Protein AF-A0A925MBH0-F1 (afdb_monomer)

Nearest PDB structures (foldseek):
  3f6h-assembly1_B  TM=3.895E-01  e=6.293E+00  Leptospira interrogans

Structure (mmCIF, N/CA/C/O backbone):
data_AF-A0A925MBH0-F1
#
_entry.id   AF-A0A925MBH0-F1
#
loop_
_atom_site.group_PDB
_atom_site.id
_atom_site.type_symbol
_atom_site.label_atom_id
_atom_site.label_alt_id
_atom_site.label_comp_id
_atom_site.label_asym_id
_atom_site.label_entity_id
_atom_site.label_seq_id
_atom_site.pdbx_PDB_ins_code
_atom_site.Cartn_x
_atom_site.Cartn_y
_atom_site.Cartn_z
_atom_site.occupancy
_atom_site.B_iso_or_equiv
_atom_site.auth_seq_id
_atom_site.auth_comp_id
_atom_site.auth_asym_id
_atom_site.auth_atom_id
_atom_site.pdbx_PDB_model_num
ATOM 1 N N . MET A 1 1 ? -29.057 -2.400 42.675 1.00 45.69 1 MET A N 1
ATOM 2 C CA . MET A 1 1 ? -27.794 -2.973 42.161 1.00 45.69 1 MET A CA 1
ATOM 3 C C . MET A 1 1 ? -27.604 -2.526 40.717 1.00 45.69 1 MET A C 1
ATOM 5 O O . MET A 1 1 ? -28.151 -3.139 39.815 1.00 45.69 1 MET A O 1
ATOM 9 N N . VAL A 1 2 ? -26.906 -1.406 40.511 1.00 50.25 2 VAL A N 1
ATOM 10 C CA . VAL A 1 2 ? -26.667 -0.768 39.202 1.00 50.25 2 VAL A CA 1
ATOM 11 C C . VAL A 1 2 ? -25.165 -0.510 39.110 1.00 50.25 2 VAL A C 1
ATOM 13 O O . VAL A 1 2 ? -24.696 0.578 39.407 1.00 50.25 2 VAL A O 1
ATOM 16 N N . VAL A 1 3 ? -24.388 -1.561 38.841 1.00 54.22 3 VAL A N 1
ATOM 17 C CA . VAL A 1 3 ? -22.916 -1.462 38.719 1.00 54.22 3 VAL A CA 1
ATOM 18 C C . VAL A 1 3 ? -22.390 -2.244 37.503 1.00 54.22 3 VAL A C 1
ATOM 20 O O . VAL A 1 3 ? -21.334 -1.924 36.973 1.00 54.22 3 VAL A O 1
ATOM 23 N N . ILE A 1 4 ? -23.159 -3.195 36.957 1.00 53.06 4 ILE A N 1
ATOM 24 C CA . ILE A 1 4 ? -22.723 -4.043 35.828 1.00 53.06 4 ILE A CA 1
ATOM 25 C C . ILE A 1 4 ? -22.929 -3.360 34.457 1.00 53.06 4 ILE A C 1
ATOM 27 O O . ILE A 1 4 ? -22.273 -3.711 33.482 1.00 53.06 4 ILE A O 1
ATOM 31 N N . GLY A 1 5 ? -23.773 -2.325 34.368 1.00 52.41 5 GLY A N 1
ATOM 32 C CA . GLY A 1 5 ? -24.045 -1.626 33.101 1.00 52.41 5 GLY A CA 1
ATOM 33 C C . GLY A 1 5 ? -22.938 -0.675 32.627 1.00 52.41 5 GLY A C 1
ATOM 34 O O . GLY A 1 5 ? -22.876 -0.359 31.444 1.00 52.41 5 GLY A O 1
ATOM 35 N N . ILE A 1 6 ? -22.050 -0.225 33.521 1.00 55.78 6 ILE A N 1
ATOM 36 C CA . ILE A 1 6 ? -21.101 0.864 33.219 1.00 55.78 6 ILE A CA 1
ATOM 37 C C . ILE A 1 6 ? -19.789 0.331 32.610 1.00 55.78 6 ILE A C 1
ATOM 39 O O . ILE A 1 6 ? -19.174 1.003 31.786 1.00 55.78 6 ILE A O 1
ATOM 43 N N . LEU A 1 7 ? -19.387 -0.907 32.921 1.00 52.12 7 LEU A N 1
ATOM 44 C CA . LEU A 1 7 ? -18.151 -1.501 32.382 1.00 52.12 7 LEU A CA 1
ATOM 45 C C . LEU A 1 7 ? -18.298 -2.025 30.943 1.00 52.12 7 LEU A C 1
ATOM 47 O O . LEU A 1 7 ? -17.333 -1.990 30.178 1.00 52.12 7 LEU A O 1
ATOM 51 N N . ALA A 1 8 ? -19.498 -2.452 30.534 1.00 50.38 8 ALA A N 1
ATOM 52 C CA . ALA A 1 8 ? -19.736 -2.931 29.169 1.00 50.38 8 ALA A CA 1
ATOM 53 C C . ALA A 1 8 ? -19.668 -1.804 28.117 1.00 50.38 8 ALA A C 1
ATOM 55 O O . ALA A 1 8 ? -19.357 -2.062 26.956 1.00 50.38 8 ALA A O 1
ATOM 56 N N . ALA A 1 9 ? -19.905 -0.550 28.517 1.00 55.41 9 ALA A N 1
ATOM 57 C CA . ALA A 1 9 ? -19.943 0.588 27.600 1.00 55.41 9 ALA A CA 1
ATOM 58 C C . ALA A 1 9 ? -18.550 1.045 27.117 1.00 55.41 9 ALA A C 1
ATOM 60 O O . ALA A 1 9 ? -18.439 1.646 26.052 1.00 55.41 9 ALA A O 1
ATOM 61 N N . ILE A 1 10 ? -17.479 0.742 27.86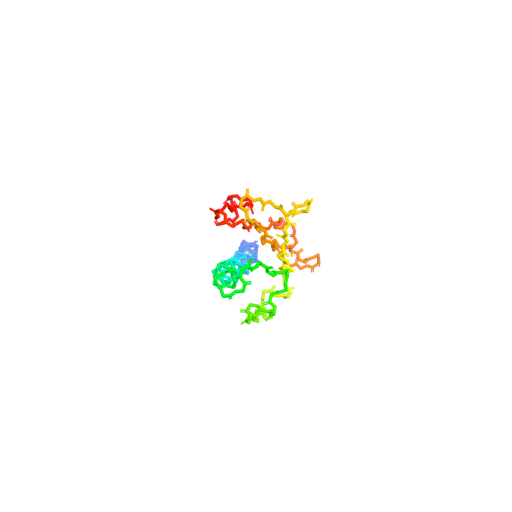3 1.00 56.66 10 ILE A N 1
ATOM 62 C CA . ILE A 1 10 ? -16.117 1.228 27.566 1.00 56.66 10 ILE A CA 1
ATOM 63 C C . ILE A 1 10 ? -15.292 0.180 26.792 1.00 56.66 10 ILE A C 1
ATOM 65 O O . ILE A 1 10 ? -14.428 0.530 25.988 1.00 56.66 10 ILE A O 1
ATOM 69 N N . ALA A 1 11 ? -15.576 -1.113 26.976 1.00 55.97 11 ALA A N 1
ATOM 70 C CA . ALA A 1 11 ? -14.783 -2.189 26.376 1.00 55.97 11 ALA A CA 1
ATOM 71 C C . ALA A 1 11 ? -15.045 -2.396 24.868 1.00 55.97 11 ALA A C 1
ATOM 73 O O . ALA A 1 11 ? -14.121 -2.703 24.112 1.00 55.97 11 ALA A O 1
ATOM 74 N N . ILE A 1 12 ? -16.285 -2.197 24.407 1.00 60.09 12 ILE A N 1
ATOM 75 C CA . ILE A 1 12 ? -16.703 -2.489 23.023 1.00 60.09 12 ILE A CA 1
ATOM 76 C C . ILE A 1 12 ? -16.004 -1.607 21.964 1.00 60.09 12 ILE A C 1
ATOM 78 O O . ILE A 1 12 ? -15.473 -2.169 20.999 1.00 60.09 12 ILE A O 1
ATOM 82 N N . PRO A 1 13 ? -15.930 -0.263 22.093 1.00 65.19 13 PRO A N 1
ATOM 83 C CA . PRO A 1 13 ? -15.267 0.562 21.077 1.00 65.19 13 PRO A CA 1
ATOM 84 C C . PRO A 1 13 ? -13.752 0.304 20.994 1.00 65.19 13 PRO A C 1
ATOM 86 O O . PRO A 1 13 ? -13.161 0.416 19.919 1.00 65.19 13 PRO A O 1
ATOM 89 N N . SER A 1 14 ? -13.117 -0.091 22.103 1.00 70.31 14 SER A N 1
ATOM 90 C CA . SER A 1 14 ? -11.681 -0.401 22.138 1.00 70.31 14 SER A CA 1
ATOM 91 C C . SER A 1 14 ? -11.330 -1.624 21.279 1.00 70.31 14 SER A C 1
ATOM 93 O O . SER A 1 14 ? -10.381 -1.586 20.490 1.00 70.31 14 SER A O 1
ATOM 95 N N . TYR A 1 15 ? -12.147 -2.680 21.346 1.00 74.50 15 TYR A N 1
ATOM 96 C CA . TYR A 1 15 ? -11.918 -3.921 20.602 1.00 74.50 15 TYR A CA 1
ATOM 97 C C . TYR A 1 15 ? -12.012 -3.727 19.080 1.00 74.50 15 TYR A C 1
ATOM 99 O O . TYR A 1 15 ? -11.160 -4.199 18.325 1.00 74.50 15 TYR A O 1
ATOM 107 N N . GLN A 1 16 ? -12.999 -2.956 18.611 1.00 77.50 16 GLN A N 1
ATOM 108 C CA . GLN A 1 16 ? -13.132 -2.652 17.182 1.00 77.50 16 GLN A CA 1
ATOM 109 C C . GLN A 1 16 ? -11.928 -1.867 16.644 1.00 77.50 16 GLN A C 1
ATOM 111 O O . GLN A 1 16 ? -11.454 -2.141 15.541 1.00 77.50 16 GLN A O 1
ATOM 116 N N . ASN A 1 17 ? -11.397 -0.926 17.429 1.00 80.38 17 ASN A N 1
ATOM 117 C CA . ASN A 1 17 ? -10.210 -0.161 17.050 1.00 80.38 17 ASN A CA 1
ATOM 118 C C . ASN A 1 17 ? -8.947 -1.036 16.989 1.00 80.38 17 ASN A C 1
ATOM 120 O O . ASN A 1 17 ? -8.129 -0.856 16.087 1.00 80.38 17 ASN A O 1
ATOM 124 N N . GLN A 1 18 ? -8.788 -2.000 17.902 1.00 82.75 18 GLN A N 1
ATOM 125 C CA . GLN A 1 18 ? -7.677 -2.960 17.858 1.00 82.75 18 GLN A CA 1
ATOM 126 C C . GLN A 1 18 ? -7.740 -3.836 16.611 1.00 82.75 18 GLN A C 1
ATOM 128 O O . GLN A 1 18 ? -6.737 -3.977 15.914 1.00 82.75 18 GLN A O 1
ATOM 133 N N . LEU A 1 19 ? -8.926 -4.347 16.276 1.00 85.31 19 LEU A N 1
ATOM 134 C CA . LEU A 1 19 ? -9.118 -5.121 15.057 1.00 85.31 19 LEU A CA 1
ATOM 135 C C . LEU A 1 19 ? -8.735 -4.305 13.815 1.00 85.31 19 LEU A C 1
ATOM 137 O O . LEU A 1 19 ? -8.030 -4.828 12.950 1.00 85.31 19 LEU A O 1
ATOM 141 N N . ARG A 1 20 ? -9.167 -3.037 13.710 1.00 86.75 20 ARG A N 1
ATOM 142 C CA . ARG A 1 20 ? -8.804 -2.149 12.585 1.00 86.75 20 ARG A CA 1
ATOM 143 C C . ARG A 1 20 ? -7.299 -1.931 12.466 1.00 86.75 20 ARG A C 1
ATOM 145 O O . ARG A 1 20 ? -6.754 -1.982 11.366 1.00 86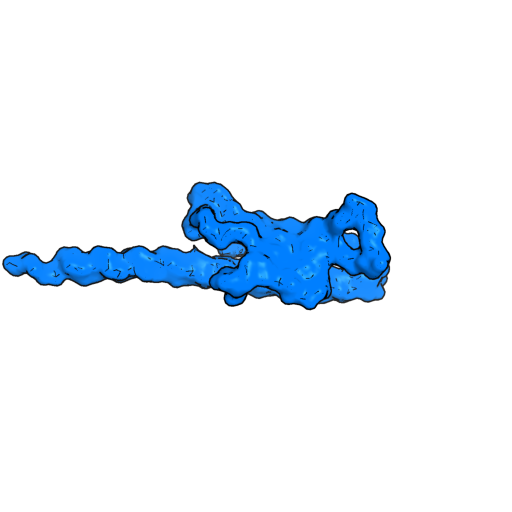.75 20 ARG A O 1
ATOM 152 N N . LYS A 1 21 ? -6.617 -1.701 13.590 1.00 86.81 21 LYS A N 1
ATOM 153 C CA . LYS A 1 21 ? -5.153 -1.569 13.616 1.00 86.81 21 LYS A CA 1
ATOM 154 C C . LYS A 1 21 ? -4.472 -2.868 13.183 1.00 86.81 21 LYS A C 1
ATOM 156 O O . LYS A 1 21 ? -3.543 -2.816 12.388 1.00 86.81 21 LYS A O 1
ATOM 161 N N . GLY A 1 22 ? -4.978 -4.019 13.629 1.00 88.00 22 GLY A N 1
ATOM 162 C CA . GLY A 1 22 ? -4.467 -5.333 13.233 1.00 88.00 22 GLY A CA 1
ATOM 163 C C . GLY A 1 22 ? -4.581 -5.593 11.728 1.00 88.00 22 GLY A C 1
ATOM 164 O O . GLY A 1 22 ? -3.604 -5.981 11.097 1.00 88.00 22 GLY A O 1
ATOM 165 N N . THR A 1 23 ? -5.739 -5.307 11.121 1.00 89.25 23 THR A N 1
ATOM 166 C CA . THR A 1 23 ? -5.906 -5.438 9.659 1.00 89.25 23 THR A CA 1
ATOM 167 C C . THR A 1 23 ? -5.057 -4.452 8.881 1.00 89.25 23 THR A C 1
ATOM 169 O O . THR A 1 23 ? -4.575 -4.788 7.804 1.00 89.25 23 THR A O 1
ATOM 172 N N . ARG A 1 24 ? -4.841 -3.251 9.425 1.00 90.50 24 ARG A N 1
ATOM 173 C CA . ARG A 1 24 ? -3.943 -2.275 8.813 1.00 90.50 24 ARG A CA 1
ATOM 174 C C . ARG A 1 24 ? -2.500 -2.770 8.806 1.00 90.50 24 ARG A C 1
ATOM 176 O O . ARG A 1 24 ? -1.866 -2.744 7.760 1.00 90.50 24 ARG A O 1
ATOM 183 N N . ALA A 1 25 ? -2.014 -3.267 9.942 1.00 89.81 25 ALA A N 1
ATOM 184 C CA . ALA A 1 25 ? -0.670 -3.825 10.053 1.00 89.81 25 ALA A CA 1
ATOM 185 C C . ALA A 1 25 ? -0.468 -5.011 9.094 1.00 89.81 25 ALA A C 1
ATOM 187 O O . ALA A 1 25 ? 0.567 -5.110 8.438 1.00 89.81 25 ALA A O 1
ATOM 188 N N . ALA A 1 26 ? -1.482 -5.871 8.945 1.00 90.38 26 ALA A N 1
ATOM 189 C CA . ALA A 1 26 ? -1.453 -6.958 7.969 1.00 90.38 26 ALA A CA 1
ATOM 190 C C . ALA A 1 26 ? -1.382 -6.438 6.520 1.00 90.38 26 ALA A C 1
ATOM 192 O O . ALA A 1 26 ? -0.569 -6.923 5.738 1.00 90.38 26 ALA A O 1
ATOM 193 N N . ALA A 1 27 ? -2.175 -5.418 6.169 1.00 90.94 27 ALA A N 1
ATOM 194 C CA . ALA A 1 27 ? -2.117 -4.793 4.847 1.00 90.94 27 ALA A CA 1
ATOM 195 C C . ALA A 1 27 ? -0.747 -4.153 4.571 1.00 90.94 27 ALA A C 1
ATOM 197 O O . ALA A 1 27 ? -0.177 -4.363 3.506 1.00 90.94 27 ALA A O 1
ATOM 198 N N . GLN A 1 28 ? -0.179 -3.439 5.544 1.00 91.12 28 GLN A N 1
ATOM 199 C CA . GLN A 1 28 ? 1.153 -2.835 5.440 1.00 91.12 28 GLN A CA 1
ATOM 200 C C . GLN A 1 28 ? 2.246 -3.883 5.230 1.00 91.12 28 GLN A C 1
ATOM 202 O O . GLN A 1 28 ? 3.137 -3.672 4.412 1.00 91.12 28 GLN A O 1
ATOM 207 N N . ALA A 1 29 ? 2.170 -5.025 5.920 1.00 91.31 29 ALA A N 1
ATOM 208 C CA . ALA A 1 29 ? 3.105 -6.128 5.712 1.00 91.31 29 ALA A CA 1
ATOM 209 C C . ALA A 1 29 ? 3.042 -6.660 4.270 1.00 91.31 29 ALA A C 1
ATOM 211 O O . ALA A 1 29 ? 4.083 -6.849 3.644 1.00 91.31 29 ALA A O 1
ATOM 212 N N . VAL A 1 30 ? 1.834 -6.821 3.716 1.00 91.56 30 VAL A N 1
ATOM 213 C CA . VAL A 1 30 ? 1.645 -7.218 2.311 1.00 91.56 30 VAL A CA 1
ATOM 214 C C . VAL A 1 30 ? 2.185 -6.152 1.355 1.00 91.56 30 VAL A C 1
ATOM 216 O O . VAL A 1 30 ? 2.874 -6.492 0.401 1.00 91.56 30 VAL A O 1
ATOM 219 N N . MET A 1 31 ? 1.944 -4.863 1.616 1.00 91.94 31 MET A N 1
ATOM 220 C CA . MET A 1 31 ? 2.491 -3.773 0.794 1.00 91.94 31 MET A CA 1
ATOM 221 C C . MET A 1 31 ? 4.025 -3.769 0.782 1.00 91.94 31 MET A C 1
ATOM 223 O O . MET A 1 31 ? 4.625 -3.541 -0.263 1.00 91.94 31 MET A O 1
ATOM 227 N N . MET A 1 32 ? 4.670 -4.047 1.919 1.00 91.12 32 MET A N 1
ATOM 228 C CA . MET A 1 32 ? 6.131 -4.165 1.986 1.00 91.12 32 MET A CA 1
ATOM 229 C C . MET A 1 32 ? 6.647 -5.383 1.206 1.00 91.12 32 MET A C 1
ATOM 231 O O . MET A 1 32 ? 7.691 -5.288 0.563 1.00 91.12 32 MET A O 1
ATOM 235 N N . ASP A 1 33 ? 5.928 -6.511 1.230 1.00 91.38 33 ASP A N 1
ATOM 236 C CA . ASP A 1 33 ? 6.277 -7.690 0.422 1.00 91.38 33 ASP A CA 1
ATOM 237 C C . ASP A 1 33 ? 6.160 -7.397 -1.083 1.00 91.38 33 ASP A C 1
ATOM 239 O O . ASP A 1 33 ? 7.075 -7.708 -1.847 1.00 91.38 33 ASP A O 1
ATOM 243 N N . ILE A 1 34 ? 5.091 -6.701 -1.496 1.00 90.81 34 ILE A N 1
ATOM 244 C CA . ILE A 1 34 ? 4.911 -6.206 -2.871 1.00 90.81 34 ILE A CA 1
ATOM 245 C C . ILE A 1 34 ? 6.079 -5.306 -3.271 1.00 90.81 34 ILE A C 1
ATOM 247 O O . ILE A 1 34 ? 6.711 -5.560 -4.291 1.00 90.81 34 ILE A O 1
ATOM 251 N N . ALA A 1 35 ? 6.432 -4.314 -2.450 1.00 90.94 35 ALA A N 1
ATOM 252 C CA . ALA A 1 35 ? 7.536 -3.403 -2.751 1.00 90.94 35 ALA A CA 1
ATOM 253 C C . ALA A 1 35 ? 8.876 -4.138 -2.939 1.00 90.94 35 ALA A C 1
ATOM 255 O O . ALA A 1 35 ? 9.623 -3.846 -3.872 1.00 90.94 35 ALA A O 1
ATOM 256 N N . ASN A 1 36 ? 9.175 -5.121 -2.086 1.00 90.81 36 ASN A N 1
ATOM 257 C CA . ASN A 1 36 ? 10.399 -5.916 -2.202 1.00 90.81 36 ASN A CA 1
ATOM 258 C C . ASN A 1 36 ? 10.416 -6.756 -3.483 1.00 90.81 36 ASN A C 1
ATOM 260 O O . ASN A 1 36 ? 11.449 -6.862 -4.151 1.00 90.81 36 ASN A O 1
ATOM 264 N N . LYS A 1 37 ? 9.277 -7.351 -3.841 1.00 90.12 37 LYS A N 1
ATOM 265 C CA . LYS A 1 37 ? 9.172 -8.166 -5.049 1.00 90.12 37 LYS A CA 1
ATOM 266 C C . LYS A 1 37 ? 9.164 -7.337 -6.323 1.00 90.12 37 LYS A C 1
ATOM 268 O O . LYS A 1 37 ? 9.732 -7.806 -7.300 1.00 90.12 37 LYS A O 1
ATOM 273 N N . GLU A 1 38 ? 8.636 -6.116 -6.315 1.00 89.00 38 GLU A N 1
ATOM 274 C CA . GLU A 1 38 ? 8.772 -5.183 -7.444 1.00 89.00 38 GLU A CA 1
ATOM 275 C C . GLU A 1 38 ? 10.248 -4.882 -7.728 1.00 89.00 38 GLU A C 1
ATOM 277 O O . GLU A 1 38 ? 10.684 -4.917 -8.876 1.00 89.00 38 GLU A O 1
ATOM 282 N N . ILE A 1 39 ? 11.061 -4.665 -6.687 1.00 87.62 39 ILE A N 1
ATOM 283 C CA . ILE A 1 39 ? 12.510 -4.456 -6.848 1.00 87.62 39 ILE A CA 1
ATOM 284 C C . ILE A 1 39 ? 13.179 -5.703 -7.442 1.00 87.62 39 ILE A C 1
ATOM 286 O O . ILE A 1 39 ? 14.012 -5.591 -8.343 1.00 87.62 39 ILE A O 1
ATOM 290 N N . PHE A 1 40 ? 12.816 -6.895 -6.967 1.00 87.69 40 PHE A N 1
ATOM 291 C CA . PHE A 1 40 ? 13.334 -8.146 -7.523 1.00 87.69 40 PHE A CA 1
ATOM 292 C C . PHE A 1 40 ? 12.892 -8.357 -8.981 1.00 87.69 40 PHE A C 1
ATOM 294 O O . PHE A 1 40 ? 13.697 -8.733 -9.833 1.00 87.69 40 PHE A O 1
ATOM 301 N N . HIS A 1 41 ? 11.629 -8.068 -9.290 1.00 87.44 41 HIS A N 1
ATOM 302 C CA . HIS A 1 41 ? 11.061 -8.173 -10.629 1.00 87.44 41 HIS A CA 1
ATOM 303 C C . HIS A 1 41 ? 11.734 -7.192 -11.597 1.00 87.44 41 HIS A C 1
ATOM 305 O O . HIS A 1 41 ? 12.119 -7.591 -12.695 1.00 87.44 41 HIS A O 1
ATOM 311 N N . LEU A 1 42 ? 12.024 -5.965 -11.156 1.00 86.50 42 LEU A N 1
ATOM 312 C CA . LEU A 1 42 ? 12.826 -5.004 -11.911 1.00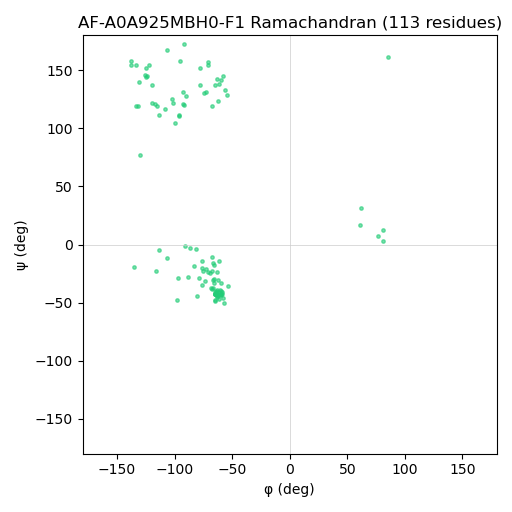 86.50 42 LEU A CA 1
ATOM 313 C C . LEU A 1 42 ? 14.230 -5.548 -12.216 1.00 86.50 42 LEU A C 1
ATOM 315 O O . LEU A 1 42 ? 14.732 -5.372 -13.323 1.00 86.50 42 LEU A O 1
ATOM 319 N N . GLN A 1 43 ? 14.876 -6.234 -11.273 1.00 85.94 43 GLN A N 1
ATOM 320 C CA . GLN A 1 43 ? 16.194 -6.834 -11.518 1.00 85.94 43 GLN A CA 1
ATOM 321 C C . GLN A 1 43 ? 16.126 -8.000 -12.515 1.00 85.94 43 GLN A C 1
ATOM 323 O O . GLN A 1 43 ? 17.023 -8.147 -13.346 1.00 85.94 43 GLN A O 1
ATOM 328 N N . ALA A 1 44 ? 15.063 -8.806 -12.455 1.00 87.81 44 ALA A N 1
ATOM 329 C CA . ALA A 1 44 ? 14.893 -9.990 -13.294 1.00 87.81 44 ALA A CA 1
ATOM 330 C C . ALA A 1 44 ? 14.392 -9.667 -14.715 1.00 87.81 44 ALA A C 1
ATOM 332 O O . ALA A 1 44 ? 14.908 -10.213 -15.689 1.00 87.81 44 ALA A O 1
ATOM 333 N N . GLN A 1 45 ? 13.393 -8.791 -14.842 1.00 83.06 45 GLN A N 1
ATOM 334 C CA . GLN A 1 45 ? 12.680 -8.499 -16.092 1.00 83.06 45 GLN A CA 1
ATOM 335 C C . GLN A 1 45 ? 12.901 -7.073 -16.619 1.00 83.06 45 GLN A C 1
ATOM 337 O O . GLN A 1 45 ? 12.479 -6.766 -17.732 1.00 83.06 45 GLN A O 1
ATOM 342 N N . ARG A 1 46 ? 13.610 -6.211 -15.871 1.00 82.38 46 ARG A N 1
ATOM 343 C CA . ARG A 1 46 ? 13.885 -4.796 -16.213 1.00 82.38 46 ARG A CA 1
ATOM 344 C C . ARG A 1 46 ? 12.641 -3.916 -16.358 1.00 82.38 46 ARG A C 1
ATOM 346 O O . ARG A 1 46 ? 12.734 -2.821 -16.906 1.00 82.38 46 ARG A O 1
ATOM 353 N N . VAL A 1 47 ? 11.504 -4.374 -15.846 1.00 79.81 47 VAL A N 1
ATOM 354 C CA . VAL A 1 47 ? 10.222 -3.663 -15.835 1.00 79.81 47 VAL A CA 1
ATOM 355 C C . VAL A 1 47 ? 9.556 -3.843 -14.472 1.00 79.81 47 VAL A C 1
ATOM 357 O O . VAL A 1 47 ? 9.892 -4.782 -13.757 1.00 79.81 47 VAL A O 1
ATOM 360 N N . PHE A 1 48 ? 8.641 -2.944 -14.114 1.00 80.88 48 PHE A N 1
ATOM 361 C CA . PHE A 1 48 ? 7.708 -3.144 -13.000 1.00 80.88 48 PHE A CA 1
ATOM 362 C C . PHE A 1 48 ? 6.378 -3.708 -13.520 1.00 80.88 48 PHE A C 1
ATOM 364 O O . PHE A 1 48 ? 6.055 -3.522 -14.698 1.00 80.88 48 PHE A O 1
ATOM 371 N N . THR A 1 49 ? 5.591 -4.357 -12.656 1.00 83.81 49 THR A N 1
ATOM 372 C CA . THR A 1 49 ? 4.284 -4.931 -13.030 1.00 83.81 49 THR A CA 1
ATOM 373 C C . THR A 1 49 ? 3.120 -4.339 -12.232 1.00 83.81 49 THR A C 1
ATOM 375 O O . THR A 1 49 ? 3.191 -4.138 -11.028 1.00 83.81 49 THR A O 1
ATOM 378 N N . LYS A 1 50 ? 1.998 -4.037 -12.899 1.00 85.31 50 LYS A N 1
ATOM 379 C CA . LYS A 1 50 ? 0.771 -3.624 -12.186 1.00 85.31 50 LYS A CA 1
ATOM 380 C C . LYS A 1 50 ? 0.072 -4.830 -11.538 1.00 85.31 50 LYS A C 1
ATOM 382 O O . LYS A 1 50 ? -0.831 -4.668 -10.717 1.00 85.31 50 LYS A O 1
ATOM 387 N N . THR A 1 51 ? 0.462 -6.044 -11.929 1.00 84.69 51 THR A N 1
ATOM 388 C CA . THR A 1 51 ? -0.199 -7.289 -11.551 1.00 84.69 51 THR A CA 1
ATOM 389 C C . THR A 1 51 ? 0.509 -7.920 -10.358 1.00 84.69 51 THR A C 1
ATOM 391 O O . THR A 1 51 ? 1.607 -8.455 -10.473 1.00 84.69 51 THR A O 1
ATOM 394 N N . ILE A 1 52 ? -0.157 -7.935 -9.205 1.00 83.94 52 ILE A N 1
ATOM 395 C CA . ILE A 1 52 ? 0.392 -8.527 -7.973 1.00 83.94 52 ILE A CA 1
ATOM 396 C C . ILE A 1 52 ? 0.646 -10.041 -8.127 1.00 83.94 52 ILE A C 1
ATOM 398 O O . ILE A 1 52 ? 1.590 -10.576 -7.543 1.00 83.94 52 ILE A O 1
ATOM 402 N N . ASP A 1 53 ? -0.145 -10.734 -8.949 1.00 83.75 53 ASP A N 1
ATOM 403 C CA . ASP A 1 53 ? 0.044 -12.165 -9.214 1.00 83.75 53 ASP A CA 1
ATOM 404 C C . ASP A 1 53 ? 1.349 -12.461 -9.979 1.00 83.75 53 ASP A C 1
ATOM 406 O O . ASP A 1 53 ? 1.973 -13.494 -9.729 1.00 83.75 53 ASP A O 1
ATOM 410 N N . ASP A 1 54 ? 1.829 -11.538 -10.826 1.00 83.94 54 ASP A N 1
ATOM 411 C CA . ASP A 1 54 ? 3.110 -11.681 -11.544 1.00 83.94 54 ASP A CA 1
ATOM 412 C C . ASP A 1 54 ? 4.313 -11.634 -10.582 1.00 83.94 54 ASP A C 1
ATOM 414 O O . ASP A 1 54 ? 5.381 -12.180 -10.865 1.00 83.94 54 ASP A O 1
ATOM 418 N N . LEU A 1 55 ? 4.129 -11.033 -9.401 1.00 84.19 55 LEU A N 1
ATOM 419 C CA . LEU A 1 55 ? 5.102 -11.011 -8.304 1.00 84.19 55 LEU A CA 1
ATOM 420 C C . LEU A 1 55 ? 5.066 -12.313 -7.480 1.00 84.19 55 LEU A C 1
ATOM 422 O O . LEU A 1 55 ? 5.830 -12.483 -6.523 1.00 84.19 55 LEU A O 1
ATOM 426 N N . GLY A 1 56 ? 4.150 -13.235 -7.792 1.00 84.00 56 GLY A N 1
ATOM 427 C CA . GLY A 1 56 ? 3.921 -14.456 -7.023 1.00 84.00 56 GLY A CA 1
ATOM 428 C C . GLY A 1 56 ? 3.464 -14.168 -5.592 1.00 84.00 56 GLY A C 1
ATOM 429 O O . GLY A 1 56 ? 3.851 -14.880 -4.660 1.00 84.00 56 GLY A O 1
ATOM 430 N N . ILE A 1 57 ? 2.734 -13.070 -5.374 1.00 85.06 57 ILE A N 1
ATOM 431 C CA . ILE A 1 57 ? 2.159 -12.715 -4.072 1.00 85.06 57 ILE A CA 1
ATOM 432 C C . ILE A 1 57 ? 0.690 -13.083 -4.086 1.00 85.06 57 ILE A C 1
ATOM 434 O O . ILE A 1 57 ? -0.087 -12.539 -4.860 1.00 85.06 57 ILE A O 1
ATOM 438 N N . LYS A 1 58 ? 0.291 -13.940 -3.149 1.00 86.69 58 LYS A N 1
ATOM 439 C C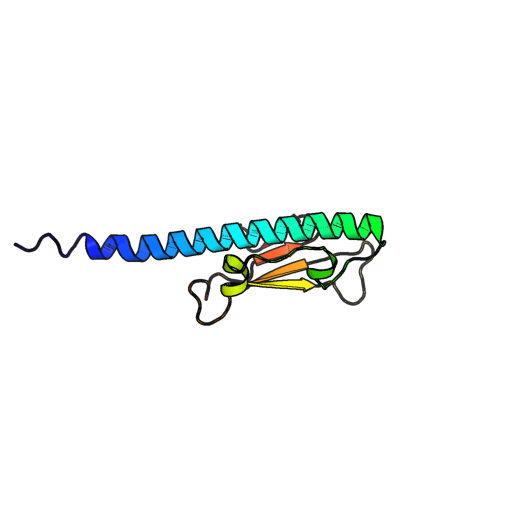A . LYS A 1 58 ? -1.120 -14.136 -2.839 1.00 86.69 58 LYS A CA 1
ATOM 440 C C . LYS A 1 58 ? -1.482 -13.261 -1.649 1.00 86.69 58 LYS A C 1
ATOM 442 O O . LYS A 1 58 ? -1.047 -13.534 -0.531 1.00 86.69 58 LYS A O 1
ATOM 447 N N . VAL A 1 59 ? -2.284 -12.225 -1.884 1.00 84.94 59 VAL A N 1
ATOM 448 C CA . VAL A 1 59 ? -2.823 -11.398 -0.797 1.00 84.94 59 VAL A CA 1
ATOM 449 C C . VAL A 1 59 ? -3.694 -12.290 0.100 1.00 84.94 59 VAL A C 1
ATOM 451 O O . VAL A 1 59 ? -4.621 -12.923 -0.411 1.00 84.94 59 VAL A O 1
ATOM 454 N N . PRO A 1 60 ? -3.423 -12.376 1.416 1.00 87.00 60 PRO A N 1
ATOM 455 C CA . PRO A 1 60 ? -4.247 -13.160 2.329 1.00 87.00 60 PRO A CA 1
ATOM 456 C C . PRO A 1 60 ? -5.704 -12.692 2.318 1.00 87.00 60 PRO A C 1
ATOM 458 O O . PRO A 1 60 ? -5.971 -11.489 2.254 1.00 87.00 60 PRO A O 1
ATOM 461 N N . ASP A 1 61 ? -6.645 -13.627 2.462 1.00 86.25 61 ASP A N 1
ATOM 462 C CA . ASP A 1 61 ? -8.082 -13.313 2.456 1.00 86.25 61 ASP A CA 1
ATOM 463 C C . ASP A 1 61 ? -8.461 -12.330 3.572 1.00 86.25 61 ASP A C 1
ATOM 465 O O . ASP A 1 61 ? -9.308 -11.455 3.401 1.00 86.25 61 ASP A O 1
ATOM 469 N N . ASP A 1 62 ? -7.769 -12.404 4.707 1.00 83.75 62 ASP A N 1
ATOM 470 C CA . ASP A 1 62 ? -7.958 -11.476 5.821 1.00 83.75 62 ASP A CA 1
ATOM 471 C C . ASP A 1 62 ? -7.554 -10.036 5.497 1.00 83.75 62 ASP A C 1
ATOM 473 O O . ASP A 1 62 ? -7.975 -9.129 6.204 1.00 83.75 62 ASP A O 1
ATOM 477 N N . VAL A 1 63 ? -6.765 -9.800 4.449 1.00 87.69 63 VAL A N 1
ATOM 478 C CA . VAL A 1 63 ? -6.426 -8.457 3.965 1.00 87.69 63 VAL A CA 1
ATOM 479 C C . VAL A 1 63 ? -7.329 -8.082 2.796 1.00 87.69 63 VAL A C 1
ATOM 481 O O . VAL A 1 63 ? -7.937 -7.012 2.827 1.00 87.69 63 VAL A O 1
ATOM 484 N N . SER A 1 64 ? -7.495 -8.976 1.816 1.00 88.81 64 SER A N 1
ATOM 485 C CA . SER A 1 64 ? -8.286 -8.719 0.603 1.00 88.81 64 SER A CA 1
ATOM 486 C C . SER A 1 64 ? -9.775 -8.478 0.893 1.00 88.81 64 SER A C 1
ATOM 488 O O . SER A 1 64 ? -10.470 -7.804 0.131 1.00 88.81 64 SER A O 1
ATOM 490 N N . ARG A 1 65 ? -10.289 -8.977 2.026 1.00 88.38 65 ARG A N 1
ATOM 491 C CA . ARG A 1 65 ? -11.656 -8.695 2.496 1.00 88.38 65 ARG A CA 1
ATOM 492 C C . ARG A 1 65 ? -11.857 -7.264 2.990 1.00 88.38 65 ARG A C 1
ATOM 494 O O . ARG A 1 65 ? -12.995 -6.801 2.985 1.00 88.38 65 ARG A O 1
ATOM 501 N N . PHE A 1 66 ? -10.800 -6.571 3.416 1.00 89.69 66 PHE A N 1
ATOM 502 C CA . PHE A 1 66 ? -10.895 -5.219 3.984 1.00 89.69 66 PHE A CA 1
ATOM 503 C C . PHE A 1 66 ? -10.185 -4.146 3.158 1.00 89.69 66 PHE A C 1
ATOM 505 O O . PHE A 1 66 ? -10.557 -2.980 3.271 1.00 89.69 66 PHE A O 1
ATOM 512 N N . TYR A 1 67 ? -9.206 -4.516 2.333 1.00 90.31 67 TYR A N 1
ATOM 513 C CA . TYR A 1 67 ? -8.480 -3.612 1.448 1.00 90.31 67 TYR A CA 1
ATOM 514 C C . TYR A 1 67 ? -8.413 -4.172 0.031 1.00 90.31 67 TYR A C 1
ATOM 516 O O . TYR A 1 67 ? -8.163 -5.359 -0.163 1.00 90.31 67 TYR A O 1
ATOM 524 N N . ASP A 1 68 ? -8.573 -3.289 -0.946 1.00 90.94 68 ASP A N 1
ATOM 525 C CA . ASP A 1 68 ? -8.127 -3.515 -2.316 1.00 90.94 68 ASP A CA 1
ATOM 526 C C . ASP A 1 68 ? -6.714 -2.948 -2.455 1.00 90.94 68 ASP A C 1
ATOM 528 O O . ASP A 1 68 ? -6.496 -1.761 -2.205 1.00 90.94 68 ASP A O 1
ATOM 532 N N . ILE A 1 69 ? -5.752 -3.804 -2.804 1.00 91.25 69 ILE A N 1
ATOM 533 C CA . ILE A 1 69 ? -4.357 -3.409 -3.013 1.00 91.25 69 ILE A CA 1
ATOM 534 C C . ILE A 1 69 ? -4.109 -3.316 -4.515 1.00 91.25 69 ILE A C 1
ATOM 536 O O . ILE A 1 69 ? -4.349 -4.283 -5.235 1.00 91.25 69 ILE A O 1
ATOM 540 N N . THR A 1 70 ? -3.626 -2.168 -4.977 1.00 91.25 70 THR A N 1
ATOM 541 C CA . THR A 1 70 ? -3.254 -1.928 -6.374 1.00 91.25 70 THR A CA 1
ATOM 542 C C . THR A 1 70 ? -1.817 -1.435 -6.467 1.00 91.25 70 THR A C 1
ATOM 544 O O . THR A 1 70 ? -1.306 -0.813 -5.534 1.00 91.25 70 THR A O 1
ATOM 547 N N . VAL A 1 71 ? -1.164 -1.724 -7.592 1.00 90.88 71 VAL A N 1
ATOM 548 C CA . VAL A 1 71 ? 0.152 -1.184 -7.946 1.00 90.88 71 VAL A CA 1
ATOM 549 C C . VAL A 1 71 ? -0.024 -0.349 -9.203 1.00 90.88 71 VAL A C 1
ATOM 551 O O . VAL A 1 71 ? -0.475 -0.853 -10.230 1.00 90.88 71 VAL A O 1
ATOM 554 N N . ASP A 1 72 ? 0.318 0.929 -9.108 1.00 89.88 72 ASP A N 1
ATOM 555 C CA . ASP A 1 72 ? 0.227 1.878 -10.208 1.00 89.88 72 ASP A CA 1
ATOM 556 C C . ASP A 1 72 ? 1.592 2.504 -10.503 1.00 89.88 72 ASP A C 1
ATOM 558 O O . ASP A 1 72 ? 2.461 2.621 -9.636 1.00 89.88 72 ASP A O 1
ATOM 562 N N . PHE A 1 73 ? 1.759 2.941 -11.749 1.00 85.88 73 PHE A N 1
ATOM 563 C CA . PHE A 1 73 ? 2.938 3.657 -12.228 1.00 85.88 73 PHE A CA 1
ATOM 564 C C . PHE A 1 73 ? 2.489 4.972 -12.864 1.00 85.88 73 PHE A C 1
ATOM 566 O O . PHE A 1 73 ? 1.430 4.990 -13.501 1.00 85.88 73 PHE A O 1
ATOM 573 N N . PRO A 1 74 ? 3.268 6.058 -12.749 1.00 77.00 74 PRO A N 1
ATOM 574 C CA . PRO A 1 74 ? 2.977 7.272 -13.492 1.00 77.00 74 PRO A CA 1
ATOM 575 C C . PRO A 1 74 ? 3.029 7.015 -15.003 1.00 77.00 74 PRO A C 1
ATOM 577 O O . PRO A 1 74 ? 3.908 6.318 -15.517 1.00 77.00 74 PRO A O 1
ATOM 580 N N . GLU A 1 75 ? 2.067 7.601 -15.713 1.00 76.75 75 GLU A N 1
ATOM 581 C CA . GLU A 1 75 ? 2.011 7.634 -17.173 1.00 76.75 75 GLU A CA 1
ATOM 582 C C . GLU A 1 75 ? 2.156 9.101 -17.628 1.00 76.75 75 GLU A C 1
ATOM 584 O O . GLU A 1 75 ? 1.330 9.931 -17.241 1.00 76.75 75 GLU A O 1
ATOM 589 N N . PRO A 1 76 ? 3.190 9.462 -18.419 1.00 76.12 76 PRO A N 1
ATOM 590 C CA . PRO A 1 76 ? 4.228 8.600 -18.993 1.00 76.12 76 PRO A CA 1
ATOM 591 C C . PRO A 1 76 ? 5.231 8.077 -17.951 1.00 76.12 76 PRO A C 1
ATOM 593 O O . PRO A 1 76 ? 5.457 8.707 -16.919 1.00 76.12 76 PRO A O 1
ATOM 596 N N . GLN A 1 77 ? 5.853 6.930 -18.253 1.00 70.94 77 GLN A N 1
ATOM 597 C CA . GLN A 1 77 ? 6.866 6.309 -17.395 1.00 70.94 77 GLN A CA 1
ATOM 598 C C . GLN A 1 77 ? 7.993 7.299 -17.083 1.00 70.94 77 GLN A C 1
ATOM 600 O O . GLN A 1 77 ? 8.583 7.903 -17.982 1.00 70.94 77 GLN A O 1
ATOM 605 N N . THR A 1 78 ? 8.303 7.455 -15.800 1.00 76.19 78 THR A N 1
ATOM 606 C CA . THR A 1 78 ? 9.400 8.312 -15.350 1.00 76.19 78 THR A CA 1
ATOM 607 C C . THR A 1 78 ? 10.742 7.608 -15.541 1.00 76.19 78 THR A C 1
ATOM 609 O O . THR A 1 78 ? 10.827 6.384 -15.506 1.00 76.19 78 THR A O 1
ATOM 612 N N . THR A 1 79 ? 11.818 8.376 -15.731 1.00 77.38 79 THR A N 1
ATOM 613 C CA . THR A 1 79 ? 13.197 7.871 -15.634 1.00 77.38 79 THR A CA 1
ATOM 614 C C . THR A 1 79 ? 13.854 8.538 -14.424 1.00 77.38 79 THR A C 1
ATOM 616 O O . THR A 1 79 ? 14.062 9.750 -14.471 1.00 77.38 79 THR A O 1
ATOM 619 N N . PRO A 1 80 ? 14.171 7.809 -13.338 1.00 75.56 80 PRO A N 1
ATOM 620 C CA . PRO A 1 80 ? 14.035 6.360 -13.147 1.00 75.56 80 PRO A CA 1
ATOM 621 C C . PRO A 1 80 ? 12.570 5.892 -13.017 1.00 75.56 80 PRO A C 1
ATOM 623 O O . PRO A 1 80 ? 11.698 6.697 -12.665 1.00 75.56 80 PRO A O 1
ATOM 626 N N . PRO A 1 81 ? 12.287 4.607 -13.310 1.00 81.38 81 PRO A N 1
ATOM 627 C CA . PRO A 1 81 ? 10.944 4.056 -13.185 1.00 81.38 81 PRO A CA 1
ATOM 628 C C . PRO A 1 81 ? 10.502 4.116 -11.720 1.00 81.38 81 PRO A C 1
ATOM 630 O O . PRO A 1 81 ? 11.307 3.922 -10.806 1.00 81.38 81 PRO A O 1
ATOM 633 N N . SER A 1 82 ? 9.226 4.409 -11.497 1.00 85.19 82 SER A N 1
ATOM 634 C CA . SER A 1 82 ? 8.645 4.577 -10.165 1.00 85.19 82 SER A CA 1
ATOM 635 C C . SER A 1 82 ? 7.332 3.820 -10.057 1.00 85.19 82 SER A C 1
ATOM 637 O O . SER A 1 82 ? 6.668 3.575 -11.064 1.00 85.19 82 SER A O 1
ATOM 639 N N . PHE A 1 83 ? 6.971 3.451 -8.831 1.00 89.00 83 PHE A N 1
ATOM 640 C CA . PHE A 1 83 ? 5.720 2.768 -8.531 1.00 89.00 83 PHE A CA 1
ATOM 641 C C . PHE A 1 83 ? 5.076 3.317 -7.272 1.00 89.00 83 PHE A C 1
ATOM 643 O O . PHE A 1 83 ? 5.743 3.863 -6.393 1.00 89.00 83 PHE A O 1
ATOM 650 N N . THR A 1 84 ? 3.761 3.167 -7.188 1.00 91.94 84 THR A N 1
ATOM 651 C CA . THR A 1 84 ? 2.971 3.482 -6.004 1.00 91.94 84 THR A CA 1
ATOM 652 C C . THR A 1 84 ? 2.014 2.337 -5.730 1.00 91.94 84 THR A C 1
ATOM 654 O O . THR A 1 84 ? 1.147 2.016 -6.538 1.00 91.94 84 THR A O 1
ATOM 657 N N . ILE A 1 85 ? 2.170 1.729 -4.563 1.00 93.31 85 ILE A N 1
ATOM 658 C CA . ILE A 1 85 ? 1.264 0.714 -4.044 1.00 93.31 85 ILE A CA 1
ATOM 659 C C . ILE A 1 8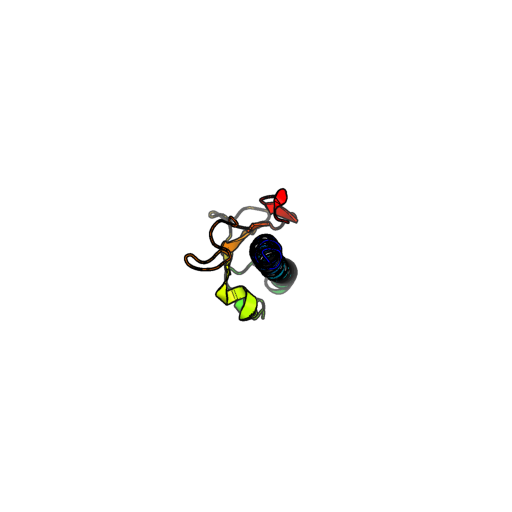5 ? 0.194 1.442 -3.244 1.00 93.31 85 ILE A C 1
ATOM 661 O O . ILE A 1 85 ? 0.523 2.213 -2.343 1.00 93.31 85 ILE A O 1
ATOM 665 N N . THR A 1 86 ? -1.075 1.183 -3.536 1.00 93.25 86 THR A N 1
ATOM 666 C CA . THR A 1 86 ? -2.212 1.768 -2.821 1.00 93.25 86 THR A CA 1
ATOM 667 C C . THR A 1 86 ? -3.045 0.666 -2.187 1.00 93.25 86 THR A C 1
ATOM 669 O O . THR A 1 86 ? -3.561 -0.195 -2.887 1.00 93.25 86 THR A O 1
ATOM 672 N N . ALA A 1 87 ? -3.225 0.706 -0.867 1.00 92.94 87 ALA A N 1
ATOM 673 C CA . ALA A 1 87 ? -4.224 -0.090 -0.164 1.00 92.94 87 ALA A CA 1
ATOM 674 C C . ALA A 1 87 ? -5.447 0.784 0.135 1.00 92.94 87 ALA A C 1
ATOM 676 O O . ALA A 1 87 ? -5.438 1.633 1.034 1.00 92.94 87 ALA A O 1
ATOM 677 N N . LYS A 1 88 ? -6.515 0.570 -0.634 1.00 91.94 88 LYS A N 1
ATOM 678 C CA . LYS A 1 88 ? -7.791 1.270 -0.500 1.00 91.94 88 LYS A CA 1
ATOM 679 C C . LYS A 1 88 ? -8.730 0.472 0.409 1.00 91.94 88 LYS A C 1
ATOM 681 O O . LYS A 1 88 ? -9.033 -0.676 0.088 1.00 91.94 88 LYS A O 1
ATOM 686 N N . PRO A 1 89 ? -9.214 1.029 1.532 1.00 91.81 89 PRO A N 1
ATOM 687 C CA . PRO A 1 89 ? -10.170 0.329 2.380 1.00 91.81 89 PRO A CA 1
ATOM 688 C C . PRO A 1 89 ? -11.496 0.109 1.642 1.00 91.81 89 PRO A C 1
ATOM 690 O O . PRO A 1 89 ? -12.014 1.015 0.984 1.00 91.81 89 PRO A O 1
ATOM 693 N N . LYS A 1 90 ? -12.068 -1.090 1.779 1.00 89.31 90 LYS A N 1
ATOM 694 C CA . LYS A 1 90 ? -13.365 -1.444 1.192 1.00 89.31 90 LYS A CA 1
ATOM 695 C C . LYS A 1 90 ? -14.514 -0.764 1.928 1.00 89.31 90 LYS A C 1
ATOM 697 O O . LYS A 1 90 ? -14.613 -0.846 3.157 1.00 89.31 90 LYS A O 1
ATOM 702 N N . THR A 1 91 ? -15.405 -0.144 1.159 1.00 85.69 91 THR A N 1
ATOM 703 C CA . THR A 1 91 ? -16.663 0.451 1.636 1.00 85.69 91 THR A CA 1
ATOM 704 C C . THR A 1 91 ? -17.551 -0.611 2.289 1.00 85.69 91 THR A C 1
ATOM 706 O O . THR A 1 91 ? -17.594 -1.750 1.824 1.00 85.69 91 THR A O 1
ATOM 709 N N . GLY A 1 92 ? -18.248 -0.266 3.376 1.00 80.38 92 GLY A N 1
ATOM 710 C CA . GLY A 1 92 ? -19.105 -1.200 4.112 1.00 80.38 92 GLY A CA 1
ATOM 711 C C . GLY A 1 92 ? -18.345 -2.178 5.013 1.00 80.38 92 GLY A C 1
ATOM 712 O O . GLY A 1 92 ? -18.945 -3.090 5.582 1.00 80.38 92 GLY A O 1
ATOM 713 N N . THR A 1 93 ? -17.029 -2.006 5.164 1.00 85.94 93 THR A N 1
ATOM 714 C CA . THR A 1 93 ? -16.220 -2.799 6.093 1.00 85.94 93 THR A CA 1
ATOM 715 C C . THR A 1 93 ? -15.801 -1.988 7.311 1.00 85.94 93 THR A C 1
ATOM 717 O O . THR A 1 93 ? -15.845 -0.763 7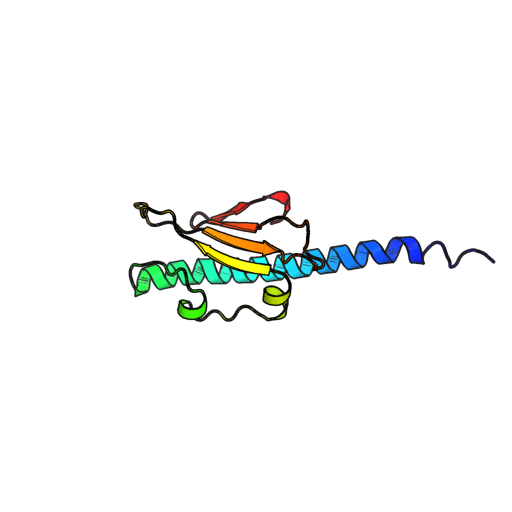.327 1.00 85.94 93 THR A O 1
ATOM 720 N N . ARG A 1 94 ? -15.292 -2.670 8.341 1.00 84.25 94 ARG A N 1
ATOM 721 C CA . ARG A 1 94 ? -14.748 -2.006 9.534 1.00 84.25 94 ARG A CA 1
ATOM 722 C C . ARG A 1 94 ? -13.553 -1.083 9.264 1.00 84.25 94 ARG A C 1
ATOM 724 O O . ARG A 1 94 ? -13.211 -0.334 10.169 1.00 84.25 94 ARG A O 1
ATOM 731 N N . GLN A 1 95 ? -12.917 -1.162 8.089 1.00 83.69 95 GLN A N 1
ATOM 732 C CA . GLN A 1 95 ? -11.829 -0.263 7.674 1.00 83.69 95 GLN A CA 1
ATOM 733 C C . GLN A 1 95 ? -12.322 0.972 6.913 1.00 83.69 95 GLN A C 1
ATOM 735 O O . GLN A 1 95 ? -11.516 1.824 6.541 1.00 83.69 95 GLN A O 1
ATOM 740 N N . GLU A 1 96 ? -13.629 1.101 6.688 1.00 82.44 96 GLU A N 1
ATOM 741 C CA . GLU A 1 96 ? -14.202 2.311 6.113 1.00 82.44 96 GLU A CA 1
ATOM 742 C C . GLU A 1 96 ? -13.831 3.541 6.961 1.00 82.44 96 GLU A C 1
ATOM 744 O O . GLU A 1 96 ? -13.887 3.519 8.192 1.00 82.44 96 GLU A O 1
ATOM 749 N N . GLY A 1 97 ? -13.379 4.606 6.295 1.00 78.69 97 GLY A N 1
ATOM 750 C CA . GLY A 1 97 ? -12.869 5.813 6.951 1.00 78.69 97 GLY A CA 1
ATOM 751 C C . GLY A 1 97 ? -11.416 5.729 7.434 1.00 78.69 97 GLY A C 1
ATOM 752 O O . GLY A 1 97 ? -10.922 6.695 8.016 1.00 78.69 97 GLY A O 1
ATOM 753 N N . ASP A 1 98 ? -10.695 4.626 7.191 1.00 79.75 98 ASP A N 1
ATOM 754 C CA . ASP A 1 98 ? -9.281 4.544 7.577 1.00 79.75 98 ASP A CA 1
ATOM 755 C C . ASP A 1 98 ? -8.346 5.391 6.693 1.00 79.75 98 ASP A C 1
ATOM 757 O O . ASP A 1 98 ? -7.268 5.790 7.140 1.00 79.75 98 ASP A O 1
ATOM 761 N N . GLY A 1 99 ? -8.809 5.725 5.485 1.00 84.31 99 GLY A N 1
ATOM 762 C CA . GLY A 1 99 ? -8.038 6.404 4.446 1.00 84.31 99 GLY A CA 1
ATOM 763 C C . GLY A 1 99 ? -7.227 5.426 3.595 1.00 84.31 99 GLY A C 1
ATOM 764 O O . GLY A 1 99 ? -7.006 4.277 3.982 1.00 84.31 99 GLY A O 1
ATOM 765 N N . ASN A 1 100 ? -6.805 5.878 2.415 1.00 89.06 100 ASN A N 1
ATOM 766 C CA . ASN A 1 100 ? -5.933 5.089 1.547 1.00 89.06 100 ASN A CA 1
ATOM 767 C C . ASN A 1 100 ? -4.521 5.094 2.125 1.00 89.06 100 ASN A C 1
ATOM 769 O O . ASN A 1 100 ? -3.995 6.164 2.421 1.00 89.06 100 ASN A O 1
ATOM 773 N N . LEU A 1 101 ? -3.909 3.919 2.244 1.00 91.25 101 LEU A N 1
ATOM 774 C CA . LEU A 1 101 ? -2.489 3.809 2.564 1.00 91.25 101 LEU A CA 1
ATOM 775 C C . LEU A 1 101 ? -1.718 3.722 1.258 1.00 91.25 101 LEU A C 1
ATOM 777 O O . LEU A 1 101 ? -2.069 2.908 0.404 1.00 91.25 101 LEU A O 1
ATOM 781 N N . THR A 1 102 ? -0.668 4.516 1.108 1.00 92.88 102 THR A N 1
ATOM 782 C CA . THR A 1 102 ? 0.216 4.436 -0.052 1.00 92.88 102 THR A CA 1
ATOM 783 C C . THR A 1 102 ? 1.662 4.223 0.358 1.00 92.88 102 THR A C 1
ATOM 785 O O . THR A 1 102 ? 2.108 4.729 1.392 1.00 92.88 102 THR A O 1
ATOM 788 N N . LEU A 1 103 ? 2.369 3.450 -0.460 1.00 93.00 103 LEU A N 1
ATOM 789 C CA . LEU A 1 103 ? 3.801 3.208 -0.372 1.00 93.00 103 LEU A CA 1
ATOM 790 C C . LEU A 1 103 ? 4.405 3.402 -1.758 1.00 93.00 103 LEU A C 1
ATOM 792 O O . LEU A 1 103 ? 4.021 2.697 -2.690 1.00 93.00 103 LEU A O 1
ATOM 796 N N . ASP A 1 104 ? 5.327 4.346 -1.896 1.00 90.31 104 ASP A N 1
ATOM 797 C CA . ASP A 1 104 ? 6.076 4.524 -3.140 1.00 90.31 104 ASP A CA 1
ATOM 798 C C . ASP A 1 104 ? 7.390 3.719 -3.154 1.00 90.31 104 ASP A C 1
ATOM 800 O O . ASP A 1 104 ? 7.817 3.141 -2.148 1.00 90.31 104 ASP A O 1
ATOM 804 N N . ASN A 1 105 ? 8.060 3.702 -4.307 1.00 85.44 105 ASN A N 1
ATOM 805 C CA . ASN A 1 105 ? 9.355 3.041 -4.476 1.00 85.44 105 ASN A CA 1
ATOM 806 C C . ASN A 1 105 ? 10.507 3.684 -3.675 1.00 85.44 105 ASN A C 1
ATOM 808 O O . ASN A 1 105 ? 11.560 3.064 -3.533 1.00 85.44 105 ASN A O 1
ATOM 812 N N . ALA A 1 106 ? 10.338 4.916 -3.186 1.00 85.44 106 ALA A N 1
ATOM 813 C CA . ALA A 1 106 ? 11.293 5.596 -2.313 1.00 85.44 106 ALA A CA 1
ATOM 814 C C . ALA A 1 106 ? 11.064 5.256 -0.826 1.00 85.44 106 ALA A C 1
ATOM 816 O O . ALA A 1 106 ? 11.838 5.678 0.034 1.00 85.44 106 ALA A O 1
ATOM 817 N N . GLY A 1 107 ? 10.025 4.474 -0.514 1.00 86.19 107 GLY A N 1
ATOM 818 C CA . GLY A 1 107 ? 9.632 4.141 0.850 1.00 86.19 107 GLY A CA 1
ATOM 819 C C . GLY A 1 107 ? 8.802 5.232 1.529 1.00 86.19 107 GLY A C 1
ATOM 820 O O . GLY A 1 107 ? 8.598 5.170 2.745 1.00 86.19 107 GLY A O 1
ATOM 821 N N . THR A 1 108 ? 8.312 6.220 0.777 1.00 88.88 108 THR A N 1
ATOM 822 C CA . THR A 1 108 ? 7.385 7.238 1.267 1.00 88.88 108 THR A CA 1
ATOM 823 C C . THR A 1 108 ? 6.055 6.582 1.577 1.00 88.88 108 THR A C 1
ATOM 825 O O . THR A 1 108 ? 5.382 6.009 0.720 1.00 88.88 108 THR A O 1
ATOM 828 N N . LYS A 1 109 ? 5.679 6.693 2.844 1.00 91.12 109 LYS A N 1
ATOM 829 C CA . LYS A 1 109 ? 4.488 6.102 3.430 1.00 91.12 109 LYS A CA 1
ATOM 830 C C . LYS A 1 109 ? 3.483 7.198 3.720 1.00 91.12 109 LYS A C 1
ATOM 832 O O . LYS A 1 109 ? 3.757 8.069 4.546 1.00 91.12 109 LYS A O 1
ATOM 837 N N . THR A 1 110 ? 2.322 7.166 3.074 1.00 87.94 110 THR A N 1
ATOM 838 C CA . THR A 1 110 ? 1.260 8.136 3.375 1.00 87.94 110 THR A CA 1
ATOM 839 C C . THR A 1 110 ? -0.051 7.444 3.735 1.00 87.94 110 THR A C 1
ATOM 841 O O . THR A 1 110 ? -0.328 6.362 3.213 1.00 87.94 110 THR A O 1
ATOM 844 N N . PRO A 1 111 ? -0.837 8.002 4.673 1.00 85.62 111 PRO A N 1
ATOM 845 C CA . PRO A 1 111 ? -0.526 9.113 5.583 1.00 85.62 111 PRO A CA 1
ATOM 846 C C . PRO A 1 111 ? 0.352 8.645 6.758 1.00 85.62 111 PRO A C 1
ATOM 848 O O . PRO A 1 111 ? 0.056 7.611 7.350 1.00 85.62 111 PRO A O 1
ATOM 851 N N . ALA A 1 112 ? 1.380 9.410 7.144 1.00 81.19 112 ALA A N 1
ATOM 852 C CA . ALA A 1 112 ? 2.357 9.009 8.171 1.00 81.19 112 ALA A CA 1
ATOM 853 C C . ALA A 1 112 ? 1.727 8.572 9.511 1.00 81.19 112 ALA A C 1
ATOM 855 O O . ALA A 1 112 ? 2.182 7.607 10.111 1.00 81.19 112 ALA A O 1
ATOM 856 N N . ASP A 1 113 ? 0.623 9.198 9.928 1.00 83.50 113 ASP A N 1
ATOM 857 C CA . ASP A 1 113 ? -0.079 8.886 11.188 1.00 83.50 113 ASP A CA 1
ATOM 858 C C . ASP A 1 113 ? -0.738 7.496 11.216 1.00 83.50 113 ASP A C 1
ATOM 860 O O . ASP A 1 113 ? -1.263 7.049 12.242 1.00 83.50 113 ASP A O 1
ATOM 864 N N . LYS A 1 114 ? -0.802 6.830 1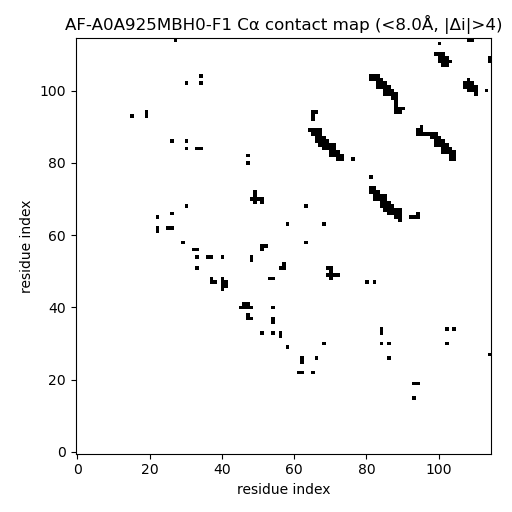0.060 1.00 81.00 114 LYS A N 1
ATOM 865 C CA . LYS A 1 114 ? -1.448 5.530 9.893 1.00 81.00 114 LYS A CA 1
ATOM 866 C C . LYS A 1 114 ? -0.447 4.390 9.721 1.00 81.00 114 LYS A C 1
ATOM 868 O O . LYS A 1 114 ? -0.905 3.248 9.796 1.00 81.00 114 LYS A O 1
ATOM 873 N N . TRP A 1 115 ? 0.836 4.686 9.503 1.00 79.75 115 TRP A N 1
ATOM 874 C CA . TRP A 1 115 ? 1.916 3.723 9.261 1.00 79.75 115 TRP A CA 1
ATOM 875 C C . TRP A 1 115 ? 2.648 3.265 10.520 1.00 79.75 115 TRP A C 1
ATOM 877 O O . TRP A 1 115 ? 2.5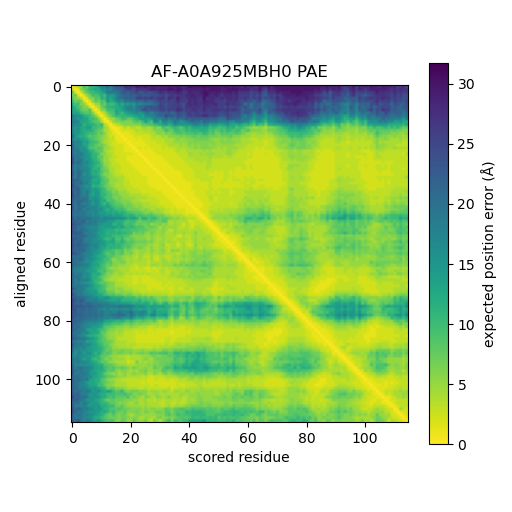53 3.953 11.558 1.00 79.75 115 TRP A O 1
#

Solvent-accessible surface area (backbone atoms only — not comparable to full-atom values): 6805 Å² total; per-residue (Å²): 141,90,68,76,74,67,62,63,70,64,54,57,66,54,54,56,52,50,51,42,51,51,45,46,54,52,42,50,54,50,52,52,51,49,54,54,38,42,55,51,39,30,72,75,71,73,46,79,67,64,50,57,64,82,60,72,50,79,78,50,66,80,33,57,74,36,28,51,75,47,42,47,59,62,84,74,76,48,89,74,77,59,44,38,37,35,38,37,46,32,80,96,39,89,37,47,90,69,59,60,39,36,39,37,77,86,67,53,57,39,54,63,96,77,110

Foldseek 3Di:
DPDVVPVVVPPVVVVLVVLLLVLLVLLVVLVVLLLVLQVVCCVVVVDGDQDSVVSVDDRDPSNVVFWDWTKDWDPVADVVGKIKIWTHTDPPDSCPPVDIWIAMNVRDTPPPVSD

Secondary structure (DSSP, 8-state):
---TTTTHHHHHHHHHHHHHHHHHHHHHHHHHHHHHHHHHHHHHHSS--S-GGGGT----HHHHTTEEEEEE--SSPPSS---EEEEEEPTTSTTTTS--EEEETT--EESGGG-

Mean predicted aligned error: 7.96 Å

Radius of gyration: 18.11 Å; Cα contacts (8 Å, |Δi|>4): 135; chains: 1; bounding box: 44×24×61 Å

pLDDT: mean 82.43, std 11.21, range [45.69, 93.31]

Sequence (115 aa):
MVVIGILA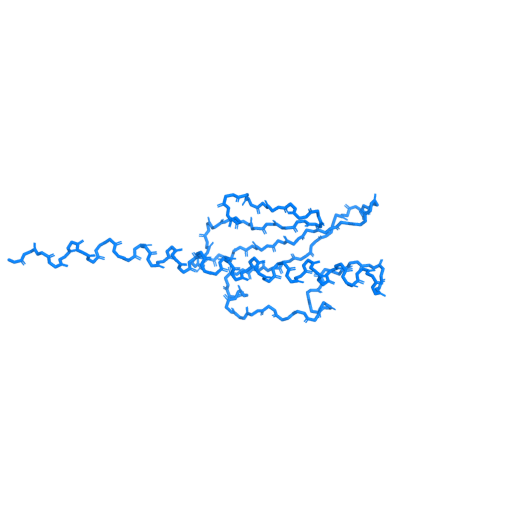AIAIPSYQNQLRKGTRAAAQAVMMDIANKEIFHLQAQRVFTKTIDDLGIKVPDDVSRFYDITVDFPEPQTTPPSFTITAKPKTGTRQEGDGNLTLDNAGTKTPADKW